Protein AF-A0A7C4VGA5-F1 (afdb_monomer_lite)

Structure (mmCIF, N/CA/C/O backbone):
data_AF-A0A7C4VGA5-F1
#
_entry.id   AF-A0A7C4VGA5-F1
#
loop_
_atom_site.group_PDB
_atom_site.id
_atom_site.type_symbol
_atom_site.label_atom_id
_atom_site.label_alt_id
_atom_site.label_comp_id
_atom_site.label_asym_id
_atom_site.label_entity_id
_atom_site.label_seq_id
_atom_site.pdbx_PDB_ins_code
_atom_site.Cartn_x
_atom_site.Cartn_y
_atom_site.Cartn_z
_atom_site.occupancy
_atom_site.B_iso_or_equiv
_atom_site.auth_seq_id
_atom_site.auth_comp_id
_atom_site.auth_asym_id
_atom_site.auth_atom_id
_atom_site.pdbx_PDB_model_num
ATOM 1 N N . MET A 1 1 ? -14.627 4.212 42.149 1.00 67.19 1 MET A N 1
ATOM 2 C CA . MET A 1 1 ? -13.643 5.099 41.491 1.00 67.19 1 MET A CA 1
ATOM 3 C C . MET A 1 1 ? -12.865 4.328 40.431 1.00 67.19 1 MET A C 1
ATOM 5 O O . MET A 1 1 ? -13.106 4.590 39.268 1.00 67.19 1 MET A O 1
ATOM 9 N N . LEU A 1 2 ? -12.082 3.298 40.790 1.00 82.69 2 LEU A N 1
ATOM 10 C CA . LEU A 1 2 ? -11.389 2.443 39.804 1.00 82.69 2 LEU A CA 1
ATOM 11 C C . LEU A 1 2 ? -12.336 1.690 38.842 1.00 82.69 2 LEU A C 1
ATOM 13 O O . LEU A 1 2 ? -12.026 1.546 37.665 1.00 82.69 2 LEU A O 1
ATOM 17 N N . GLU A 1 3 ? -13.503 1.246 39.325 1.00 84.94 3 GLU A N 1
ATOM 18 C CA . GLU A 1 3 ? -14.510 0.553 38.499 1.00 84.94 3 GLU A CA 1
ATOM 19 C C . GLU A 1 3 ? -15.117 1.458 37.408 1.00 84.94 3 GLU A C 1
ATOM 21 O O . GLU A 1 3 ? -15.323 1.027 36.276 1.00 84.94 3 GLU A O 1
ATOM 26 N N . GLU A 1 4 ? -15.364 2.731 37.736 1.00 87.69 4 GLU A N 1
ATOM 27 C CA . GLU A 1 4 ? -15.942 3.712 36.805 1.00 87.69 4 GLU A CA 1
ATOM 28 C C . GLU A 1 4 ? -14.920 4.123 35.739 1.00 87.69 4 GLU A C 1
ATOM 30 O O . GLU A 1 4 ? -15.237 4.118 34.553 1.00 87.69 4 GLU A O 1
ATOM 35 N N . GLU A 1 5 ? -13.661 4.357 36.128 1.00 91.06 5 GLU A N 1
ATOM 36 C CA . GLU A 1 5 ? -12.577 4.634 35.172 1.00 91.06 5 GLU A CA 1
ATOM 37 C C . GLU A 1 5 ? -12.366 3.485 34.180 1.00 91.06 5 GLU A C 1
ATOM 39 O O . GLU A 1 5 ? -12.064 3.708 33.006 1.00 91.06 5 GLU A O 1
ATOM 44 N N . LYS A 1 6 ? -12.503 2.236 34.642 1.00 94.62 6 LYS A N 1
ATOM 45 C CA . LYS A 1 6 ? -12.419 1.067 33.766 1.00 94.62 6 LYS A CA 1
ATOM 46 C C . LYS A 1 6 ? -13.580 1.050 32.771 1.00 94.62 6 LYS A C 1
ATOM 48 O O . LYS A 1 6 ? -13.345 0.911 31.576 1.00 94.62 6 LYS A O 1
ATOM 53 N N . LYS A 1 7 ? -14.807 1.267 33.244 1.00 94.44 7 LYS A N 1
ATOM 54 C CA . LYS A 1 7 ? -16.011 1.301 32.404 1.00 94.44 7 LYS A CA 1
ATOM 55 C C . LYS A 1 7 ? -15.956 2.402 31.340 1.00 94.44 7 LYS A C 1
ATOM 57 O O . LYS A 1 7 ? -16.388 2.189 30.210 1.00 94.44 7 LYS A O 1
ATOM 62 N N . GLU A 1 8 ? -15.405 3.567 31.675 1.00 95.50 8 GLU A N 1
ATOM 63 C CA . GLU A 1 8 ? -15.178 4.645 30.708 1.00 95.50 8 GLU A CA 1
ATOM 64 C C . GLU A 1 8 ? -14.161 4.250 29.630 1.00 95.50 8 GLU A C 1
ATOM 66 O O . GLU A 1 8 ? -14.404 4.485 28.446 1.00 95.50 8 GLU A O 1
ATOM 71 N N . LYS A 1 9 ? -13.051 3.604 30.014 1.00 96.88 9 LYS A N 1
ATOM 72 C CA . LYS A 1 9 ? -12.050 3.094 29.063 1.00 96.88 9 LYS A CA 1
ATOM 73 C C . LYS A 1 9 ? -12.632 2.033 28.136 1.00 96.88 9 LYS A C 1
ATOM 75 O O . LYS A 1 9 ? -12.402 2.116 26.932 1.00 96.88 9 LYS A O 1
ATOM 80 N N . ASP A 1 10 ? -13.404 1.094 28.676 1.00 97.25 10 ASP A N 1
ATOM 81 C CA . ASP A 1 10 ? -14.052 0.038 27.893 1.00 97.25 10 ASP A CA 1
ATOM 82 C C . ASP A 1 10 ? -14.991 0.656 26.844 1.00 97.25 10 ASP A C 1
ATOM 84 O O . ASP A 1 10 ? -14.891 0.348 25.658 1.00 97.25 10 ASP A O 1
ATOM 88 N N . ARG A 1 11 ? -15.796 1.652 27.239 1.00 96.88 11 ARG A N 1
ATOM 89 C CA . ARG A 1 11 ? -16.664 2.392 26.311 1.00 96.88 11 ARG A CA 1
ATOM 90 C C . ARG A 1 11 ? -15.883 3.140 25.223 1.00 96.88 11 ARG A C 1
ATOM 92 O O . ARG A 1 11 ? -16.335 3.212 24.084 1.00 96.88 11 ARG A O 1
ATOM 99 N N . ILE A 1 12 ? -14.732 3.730 25.552 1.00 97.75 12 ILE A N 1
ATOM 100 C CA . ILE A 1 12 ? -13.872 4.396 24.558 1.00 97.75 12 ILE A CA 1
ATOM 101 C C . ILE A 1 12 ? -13.326 3.377 23.554 1.00 97.75 12 ILE A C 1
ATOM 103 O O . ILE A 1 12 ? -13.320 3.656 22.357 1.00 97.75 12 ILE 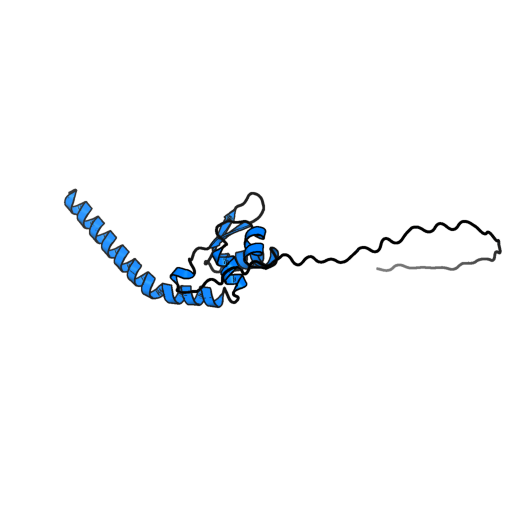A O 1
ATOM 107 N N . ILE A 1 13 ? -12.885 2.206 24.022 1.00 97.94 13 ILE A N 1
ATOM 108 C CA . ILE A 1 13 ? -12.378 1.136 23.155 1.00 97.94 13 ILE A CA 1
ATOM 109 C C . ILE A 1 13 ? -13.478 0.667 22.199 1.00 97.94 13 ILE A C 1
ATOM 111 O O . ILE A 1 13 ? -13.240 0.640 20.994 1.00 97.94 13 ILE A O 1
ATOM 115 N N . GLU A 1 14 ? -14.687 0.407 22.703 1.00 97.88 14 GLU A N 1
ATOM 116 C CA . GLU A 1 14 ? -15.843 0.017 21.881 1.00 97.88 14 GLU A CA 1
ATOM 117 C C . GLU A 1 14 ? -16.124 1.045 20.773 1.00 97.88 14 GLU A C 1
ATOM 119 O O . GLU A 1 14 ? -16.244 0.694 19.598 1.00 97.88 14 GLU A O 1
ATOM 124 N N . LEU A 1 15 ? -16.146 2.336 21.118 1.00 97.88 15 LEU A N 1
ATOM 125 C CA . LEU A 1 15 ? -16.359 3.407 20.142 1.00 97.88 15 LEU A CA 1
ATOM 126 C C . LEU A 1 15 ? -15.235 3.476 19.096 1.00 97.88 15 LEU A C 1
ATOM 128 O O . LEU A 1 15 ? -15.508 3.680 17.912 1.00 97.88 15 LEU A O 1
ATOM 132 N N . LEU A 1 16 ? -13.975 3.291 19.499 1.00 98.38 16 LEU A N 1
ATOM 133 C CA . LEU A 1 16 ? -12.837 3.272 18.574 1.00 98.38 16 LEU A CA 1
ATOM 134 C C . LEU A 1 16 ? -12.888 2.066 17.629 1.00 98.38 16 LEU A C 1
ATOM 136 O O . LEU A 1 16 ? -12.566 2.203 16.447 1.00 98.38 16 LEU A O 1
ATOM 140 N N . GLU A 1 17 ? -13.318 0.904 18.113 1.00 98.00 17 GLU A N 1
ATOM 141 C CA . GLU A 1 17 ? -13.508 -0.294 17.294 1.00 98.00 17 GLU A CA 1
ATOM 142 C C . GLU A 1 17 ? -14.643 -0.116 16.280 1.00 98.00 17 GLU A C 1
ATOM 144 O O . GLU A 1 17 ? -14.484 -0.466 15.105 1.00 98.00 17 GLU A O 1
ATOM 149 N N . GLU A 1 18 ? -15.759 0.494 16.687 1.00 98.00 18 GLU A N 1
ATOM 150 C CA . GLU A 1 18 ? -16.854 0.845 15.781 1.00 98.00 18 GLU A CA 1
ATOM 151 C C . GLU A 1 18 ? -16.406 1.848 14.717 1.00 98.00 18 GLU A C 1
ATOM 153 O O . GLU A 1 18 ? -16.636 1.633 13.523 1.00 98.00 18 GLU A O 1
ATOM 158 N N . MET A 1 19 ? -15.708 2.915 15.114 1.00 98.06 19 MET A N 1
ATOM 159 C CA . MET A 1 19 ? -15.134 3.876 14.172 1.00 98.06 19 MET A CA 1
ATOM 160 C C . MET A 1 19 ? -14.186 3.186 13.190 1.00 98.06 19 MET A C 1
ATOM 162 O O . MET A 1 19 ? -14.294 3.396 11.981 1.00 98.06 19 MET A O 1
ATOM 166 N N . LEU A 1 20 ? -13.298 2.314 13.675 1.00 97.38 20 LEU A N 1
ATOM 167 C CA . LEU A 1 20 ? -12.374 1.561 12.830 1.00 97.38 20 LEU A CA 1
ATOM 168 C C . LEU A 1 20 ? -13.119 0.657 11.841 1.00 97.38 20 LEU A C 1
ATOM 170 O O . LEU A 1 20 ? -12.724 0.569 10.677 1.00 97.38 20 LEU A O 1
ATOM 174 N N . LYS A 1 21 ? -14.207 0.007 12.266 1.00 97.62 21 LYS A N 1
ATOM 175 C CA . LYS A 1 21 ? -15.060 -0.808 11.392 1.00 97.62 21 LYS A CA 1
ATOM 176 C C . LYS A 1 21 ? -15.643 0.031 10.256 1.00 97.62 21 LYS A C 1
ATOM 178 O O . LYS A 1 21 ? -15.518 -0.356 9.093 1.00 97.62 21 LYS A O 1
ATOM 183 N N . TRP A 1 22 ? -16.219 1.191 10.561 1.00 97.88 22 TRP A N 1
ATOM 184 C CA . TRP A 1 22 ? -16.794 2.080 9.548 1.00 97.88 22 TRP A CA 1
ATOM 185 C C . TRP A 1 22 ? -15.735 2.690 8.620 1.00 97.88 22 TRP A C 1
ATOM 187 O O . TRP A 1 22 ? -15.949 2.766 7.407 1.00 97.88 22 TRP A O 1
ATOM 197 N N . ILE A 1 23 ? -14.556 3.037 9.145 1.00 96.62 23 ILE A N 1
ATOM 198 C CA . ILE A 1 23 ? -13.413 3.491 8.338 1.00 96.62 23 ILE A CA 1
ATOM 199 C C . ILE A 1 23 ? -12.977 2.389 7.373 1.00 96.62 23 ILE A C 1
ATOM 201 O O . ILE A 1 23 ? -12.808 2.654 6.187 1.00 96.62 23 ILE A O 1
ATOM 205 N N . LYS A 1 24 ? -12.844 1.141 7.837 1.00 93.50 24 LYS A N 1
ATOM 206 C CA . LYS A 1 24 ? -12.471 0.008 6.977 1.00 93.50 24 LYS A CA 1
ATOM 207 C C . LYS A 1 24 ? -13.480 -0.194 5.847 1.00 93.50 24 LYS A C 1
ATOM 209 O O . LYS A 1 24 ? -13.075 -0.274 4.691 1.00 93.50 24 LYS A O 1
ATOM 214 N N . VAL A 1 25 ? -14.777 -0.213 6.160 1.00 95.62 25 VAL A N 1
ATOM 215 C CA . VAL A 1 25 ? -15.852 -0.399 5.166 1.00 95.62 25 VAL A CA 1
ATOM 216 C C . VAL A 1 25 ? -15.823 0.687 4.088 1.00 95.62 25 VAL A C 1
ATOM 218 O O . VAL A 1 25 ? -15.988 0.388 2.908 1.00 95.62 25 VAL A O 1
ATOM 221 N N . THR A 1 26 ? -15.580 1.938 4.473 1.00 95.00 26 THR A N 1
ATOM 222 C CA . THR A 1 26 ? -15.573 3.070 3.535 1.00 95.00 26 THR A CA 1
ATOM 223 C C . THR A 1 26 ? -14.253 3.216 2.775 1.00 95.00 26 THR A C 1
ATOM 225 O O . THR A 1 26 ? -14.263 3.545 1.588 1.00 95.00 26 THR A O 1
ATOM 228 N N . SER A 1 27 ? -13.120 2.943 3.424 1.00 93.69 27 SER A N 1
ATOM 229 C CA . SER A 1 27 ? -11.785 3.253 2.897 1.00 93.69 27 SER A CA 1
ATOM 230 C C . SER A 1 27 ? -11.156 2.103 2.117 1.00 93.69 27 SER A C 1
ATOM 232 O O . SER A 1 27 ? -10.46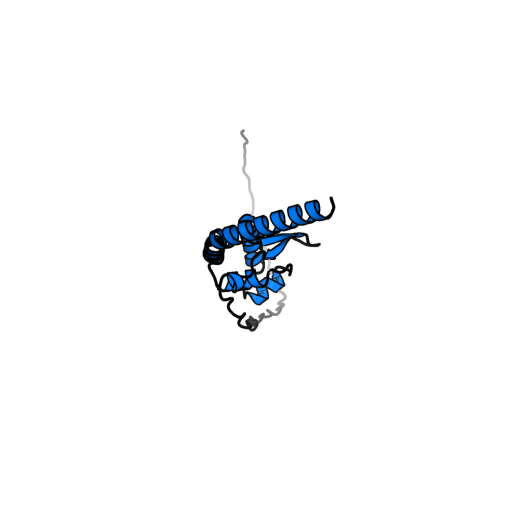6 2.361 1.134 1.00 93.69 27 SER A O 1
ATOM 234 N N . ILE A 1 28 ? -11.396 0.837 2.489 1.00 93.94 28 ILE A N 1
ATOM 235 C CA . ILE A 1 28 ? -10.776 -0.317 1.808 1.00 93.94 28 ILE A CA 1
ATOM 236 C C . ILE A 1 28 ? -11.046 -0.308 0.291 1.00 93.94 28 ILE A C 1
ATOM 238 O O . ILE A 1 28 ? -10.085 -0.437 -0.472 1.00 93.94 28 ILE A O 1
ATOM 242 N N . PRO A 1 29 ? -12.288 -0.096 -0.195 1.00 95.19 29 PRO A N 1
ATOM 243 C CA . PRO A 1 29 ? -12.554 -0.032 -1.634 1.00 95.19 29 PRO A CA 1
ATOM 244 C C . PRO A 1 29 ? -11.830 1.129 -2.330 1.00 95.19 29 PRO A C 1
ATOM 246 O O . PRO A 1 29 ? -11.376 0.988 -3.466 1.00 95.19 29 PRO A O 1
ATOM 249 N N . GLN A 1 30 ? -11.694 2.269 -1.646 1.00 95.31 30 GLN A N 1
ATOM 250 C CA . GLN A 1 30 ? -11.030 3.459 -2.180 1.00 95.31 30 GLN A CA 1
ATOM 251 C C . GLN A 1 30 ? -9.519 3.249 -2.295 1.00 95.31 30 GLN A C 1
ATOM 253 O O . GLN A 1 30 ? -8.937 3.548 -3.335 1.00 95.31 30 GLN A O 1
ATOM 258 N N . VAL A 1 31 ? -8.894 2.669 -1.267 1.00 95.75 31 VAL A N 1
ATOM 259 C CA . VAL A 1 31 ? -7.467 2.322 -1.280 1.00 95.75 31 VAL A CA 1
ATOM 260 C C . VAL A 1 31 ? -7.187 1.248 -2.327 1.00 95.75 31 VAL A C 1
ATOM 262 O O . VAL A 1 31 ? -6.234 1.386 -3.088 1.00 95.75 31 VAL A O 1
ATOM 265 N N . LYS A 1 32 ? -8.045 0.225 -2.450 1.00 96.19 32 LYS A N 1
ATOM 266 C CA . LYS A 1 32 ? -7.931 -0.778 -3.521 1.00 96.19 3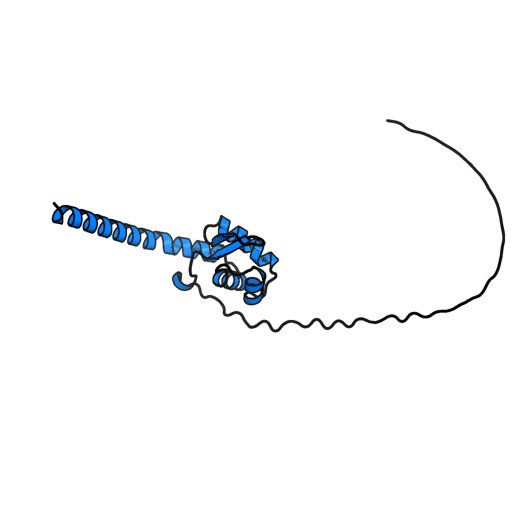2 LYS A CA 1
ATOM 267 C C . LYS A 1 32 ? -7.914 -0.122 -4.900 1.00 96.19 32 LYS A C 1
ATOM 269 O O . LYS A 1 32 ? -7.054 -0.439 -5.717 1.00 96.19 32 LYS A O 1
ATOM 274 N N . LYS A 1 33 ? -8.850 0.796 -5.153 1.00 96.12 33 LYS A N 1
ATOM 275 C CA . LYS A 1 33 ? -8.914 1.543 -6.411 1.00 96.12 33 LYS A CA 1
ATOM 276 C C . LYS A 1 33 ? -7.641 2.363 -6.634 1.00 96.12 33 LYS A C 1
ATOM 278 O O . LYS A 1 33 ? -7.034 2.248 -7.689 1.00 96.12 33 LYS A O 1
ATOM 283 N N . LEU A 1 34 ? -7.194 3.106 -5.622 1.00 96.25 34 LEU A N 1
ATOM 284 C CA . LEU A 1 34 ? -5.960 3.892 -5.678 1.00 96.25 34 LEU A CA 1
ATOM 285 C C . LEU A 1 34 ? -4.734 3.028 -6.017 1.00 96.25 34 LEU A C 1
ATOM 287 O O . LEU A 1 34 ? -3.922 3.412 -6.856 1.00 96.25 34 LEU A O 1
ATOM 291 N N . LEU A 1 35 ? -4.605 1.854 -5.390 1.00 96.94 35 LEU A N 1
ATOM 292 C CA . LEU A 1 35 ? -3.522 0.909 -5.660 1.00 96.94 35 LEU A CA 1
ATOM 293 C C . LEU A 1 35 ? -3.558 0.412 -7.108 1.00 96.94 35 LEU A C 1
ATOM 295 O O . LEU A 1 35 ? -2.517 0.391 -7.755 1.00 96.94 35 LEU A O 1
ATOM 299 N N . LEU A 1 36 ? -4.732 0.054 -7.634 1.00 95.62 36 LEU A N 1
ATOM 300 C CA . LEU A 1 36 ? -4.883 -0.397 -9.023 1.00 95.62 36 LEU A CA 1
ATOM 301 C C . LEU A 1 36 ? -4.617 0.722 -10.041 1.00 95.62 36 LEU A C 1
ATOM 303 O O . LEU A 1 36 ? -3.991 0.469 -11.069 1.00 95.62 36 LEU A O 1
ATOM 307 N N . ASP A 1 37 ? -5.040 1.949 -9.739 1.00 95.69 37 ASP A N 1
ATOM 308 C CA . ASP A 1 37 ? -4.830 3.115 -10.602 1.00 95.69 37 ASP A CA 1
ATOM 309 C C . ASP A 1 37 ? -3.340 3.505 -10.673 1.00 95.69 37 ASP A C 1
ATOM 311 O O . ASP A 1 37 ? -2.838 3.916 -11.722 1.00 95.69 37 ASP A O 1
ATOM 315 N N . ILE A 1 38 ? -2.606 3.369 -9.561 1.00 96.19 38 ILE A N 1
ATOM 316 C CA . ILE A 1 38 ? -1.179 3.712 -9.493 1.00 96.19 38 ILE A CA 1
ATOM 317 C C . ILE A 1 38 ? -0.295 2.580 -10.026 1.00 96.19 38 ILE A C 1
ATOM 319 O O . ILE A 1 38 ? 0.635 2.853 -10.790 1.00 96.19 38 ILE A O 1
ATOM 323 N N . LEU A 1 39 ? -0.558 1.336 -9.615 1.00 96.50 39 LEU A N 1
ATOM 324 C CA . LEU A 1 39 ? 0.248 0.151 -9.925 1.00 96.50 39 LEU A CA 1
ATOM 325 C C . LEU A 1 39 ? -0.245 -0.507 -11.218 1.00 96.50 39 LEU A C 1
ATOM 327 O O . LEU A 1 39 ? -0.786 -1.615 -11.225 1.00 96.50 39 LEU A O 1
ATOM 331 N N . SER A 1 40 ? -0.042 0.195 -12.330 1.00 90.94 40 SER A N 1
ATOM 332 C CA . SER A 1 40 ? -0.638 -0.158 -13.622 1.00 90.94 40 SER A CA 1
ATOM 333 C C . SER A 1 40 ? -0.046 -1.411 -14.269 1.00 90.94 40 SER A C 1
ATOM 335 O O . SER A 1 40 ? -0.699 -2.041 -15.098 1.00 90.94 40 SER A O 1
ATOM 337 N N . SER A 1 41 ? 1.186 -1.786 -13.912 1.00 94.38 41 SER A N 1
ATOM 338 C CA . SER A 1 41 ? 1.875 -2.939 -14.496 1.00 94.38 41 SER A CA 1
ATOM 339 C C . SER A 1 41 ? 2.217 -3.999 -13.461 1.00 94.38 41 SER A C 1
ATOM 341 O O . SER A 1 41 ? 2.498 -3.705 -12.301 1.00 94.38 41 SER A O 1
ATOM 343 N N . ASP A 1 42 ? 2.290 -5.246 -13.910 1.00 95.12 42 ASP A N 1
ATOM 344 C CA . ASP A 1 42 ? 2.686 -6.383 -13.079 1.00 95.12 42 ASP A CA 1
ATOM 345 C C . ASP A 1 42 ? 4.088 -6.218 -12.485 1.00 95.12 42 ASP A C 1
ATOM 347 O O . ASP A 1 42 ? 4.305 -6.498 -11.308 1.00 95.12 42 ASP A O 1
ATOM 351 N N . LYS A 1 43 ? 5.024 -5.653 -13.256 1.00 95.81 43 LYS A N 1
ATOM 352 C CA . LYS A 1 43 ? 6.364 -5.306 -12.760 1.00 95.81 43 LYS A CA 1
ATOM 353 C C . LYS A 1 43 ? 6.313 -4.263 -11.647 1.00 95.81 43 LYS A C 1
ATOM 355 O O . LYS A 1 43 ? 7.106 -4.320 -10.711 1.00 95.81 43 LYS A O 1
ATOM 360 N N . GLU A 1 44 ? 5.389 -3.313 -11.746 1.00 96.69 44 GLU A N 1
ATOM 361 C CA . GLU A 1 44 ? 5.205 -2.288 -10.727 1.00 96.69 44 GLU A CA 1
ATOM 362 C C . GLU A 1 44 ? 4.590 -2.865 -9.446 1.00 96.69 44 GLU A C 1
ATOM 364 O O . GLU A 1 44 ? 5.074 -2.557 -8.359 1.00 96.69 44 GLU A O 1
ATOM 369 N N . LYS A 1 45 ? 3.611 -3.773 -9.559 1.00 97.00 45 LYS A N 1
ATOM 370 C CA . LYS A 1 45 ? 3.058 -4.517 -8.412 1.00 97.00 45 LYS A CA 1
ATOM 371 C C . LYS A 1 45 ? 4.132 -5.345 -7.706 1.00 97.00 45 LYS A C 1
ATOM 373 O O . LYS A 1 45 ? 4.223 -5.295 -6.482 1.00 97.00 45 LYS A O 1
ATOM 378 N N . ILE A 1 46 ? 4.985 -6.040 -8.467 1.00 96.50 46 ILE A N 1
ATOM 379 C CA . ILE A 1 46 ? 6.142 -6.773 -7.929 1.00 96.50 46 ILE A CA 1
ATOM 380 C C . ILE A 1 46 ? 7.073 -5.812 -7.184 1.00 96.50 46 ILE A C 1
ATOM 382 O O . ILE A 1 46 ? 7.411 -6.043 -6.024 1.00 96.50 46 ILE A O 1
ATOM 386 N N . ALA A 1 47 ? 7.481 -4.715 -7.829 1.00 96.88 47 ALA A N 1
ATOM 387 C CA . ALA A 1 47 ? 8.379 -3.744 -7.213 1.00 96.88 47 ALA A CA 1
ATOM 388 C C . ALA A 1 47 ? 7.786 -3.163 -5.923 1.00 96.88 47 ALA A C 1
ATOM 390 O O . ALA A 1 47 ? 8.501 -3.030 -4.931 1.00 96.88 47 ALA A O 1
ATOM 391 N N . TYR A 1 48 ? 6.491 -2.846 -5.921 1.00 97.62 48 TYR A N 1
ATOM 392 C CA . TYR A 1 48 ? 5.782 -2.336 -4.753 1.00 97.62 48 TYR A CA 1
ATOM 393 C C . TYR A 1 48 ? 5.767 -3.363 -3.621 1.00 97.62 48 TYR A C 1
ATOM 395 O O . TYR A 1 48 ? 6.183 -3.042 -2.510 1.00 97.62 48 TYR A O 1
ATOM 403 N N . HIS A 1 49 ? 5.387 -4.611 -3.913 1.00 96.62 49 HIS A N 1
ATOM 404 C CA . HIS A 1 49 ? 5.364 -5.703 -2.939 1.00 96.62 49 HIS A CA 1
ATOM 405 C C . HIS A 1 49 ? 6.731 -5.904 -2.257 1.00 96.62 49 HIS A C 1
ATOM 407 O O . HIS A 1 49 ? 6.797 -6.044 -1.037 1.00 96.62 49 HIS A O 1
ATOM 413 N N . TYR A 1 50 ? 7.830 -5.838 -3.017 1.00 95.75 50 TYR A N 1
ATOM 414 C CA . TYR A 1 50 ? 9.191 -6.002 -2.486 1.00 95.75 50 TYR A CA 1
ATOM 415 C C . TYR A 1 50 ? 9.851 -4.707 -1.988 1.00 95.75 50 TYR A C 1
ATOM 417 O O . TYR A 1 50 ? 11.024 -4.724 -1.612 1.00 95.75 50 TYR A O 1
ATOM 425 N N . SER A 1 51 ? 9.135 -3.581 -1.965 1.00 95.62 51 SER A N 1
ATOM 426 C CA . SER A 1 51 ? 9.633 -2.329 -1.387 1.00 95.62 51 SER A CA 1
ATOM 427 C C . SER A 1 51 ? 9.390 -2.319 0.120 1.00 95.62 51 SER A C 1
ATOM 429 O O . SER A 1 51 ? 8.455 -1.706 0.613 1.00 95.62 51 SER A O 1
ATOM 431 N N . ASP A 1 52 ? 10.228 -3.030 0.864 1.00 94.12 52 ASP A N 1
ATOM 432 C CA . ASP A 1 52 ? 10.183 -3.207 2.325 1.00 94.12 52 ASP A CA 1
ATOM 433 C C . ASP A 1 52 ? 11.318 -2.446 3.050 1.00 94.12 52 ASP A C 1
ATOM 435 O O . ASP A 1 52 ? 11.618 -2.696 4.217 1.00 94.12 52 ASP A O 1
ATOM 439 N N . GLY A 1 53 ? 11.964 -1.495 2.365 1.00 92.06 53 GLY A N 1
ATOM 440 C CA . GLY A 1 53 ? 13.195 -0.840 2.825 1.00 92.06 53 GLY A CA 1
ATOM 441 C C . GLY A 1 53 ? 14.485 -1.450 2.257 1.00 92.06 53 GLY A C 1
ATOM 442 O O . GLY A 1 53 ? 15.584 -1.047 2.662 1.00 92.06 53 GLY A O 1
ATOM 443 N N . ARG A 1 54 ? 14.382 -2.387 1.304 1.00 92.50 54 ARG A N 1
ATOM 444 C CA . ARG A 1 54 ? 15.474 -2.798 0.398 1.00 92.50 54 ARG A CA 1
ATOM 445 C C . ARG A 1 54 ? 15.993 -1.642 -0.458 1.00 92.50 54 ARG A C 1
ATOM 447 O O . ARG A 1 54 ? 15.376 -0.587 -0.567 1.00 92.50 54 ARG A O 1
ATOM 454 N N . ASP A 1 55 ? 17.160 -1.833 -1.069 1.00 92.25 55 ASP A N 1
ATOM 455 C CA . ASP A 1 55 ? 17.709 -0.878 -2.034 1.00 92.25 55 ASP A CA 1
ATOM 456 C C . ASP A 1 55 ? 17.042 -0.987 -3.421 1.00 92.25 55 ASP A C 1
ATOM 458 O O . ASP A 1 55 ? 16.507 -2.036 -3.791 1.00 92.25 55 ASP A O 1
ATOM 462 N N . CYS A 1 56 ? 17.113 0.091 -4.219 1.00 92.44 56 CYS A N 1
ATOM 463 C CA . CYS A 1 56 ? 16.497 0.128 -5.551 1.00 92.44 56 CYS A CA 1
ATOM 464 C C . CYS A 1 56 ? 16.967 -1.007 -6.465 1.00 92.44 56 CYS A C 1
ATOM 466 O O . CYS A 1 56 ? 16.204 -1.443 -7.320 1.00 92.44 56 CYS A O 1
ATOM 468 N N . ARG A 1 57 ? 18.226 -1.454 -6.354 1.00 93.12 57 ARG A N 1
ATOM 469 C CA . ARG A 1 57 ? 18.796 -2.460 -7.261 1.00 93.12 57 ARG A CA 1
ATOM 470 C C . ARG A 1 57 ? 18.240 -3.841 -6.944 1.00 93.12 57 ARG A C 1
ATOM 472 O O . ARG A 1 57 ? 17.896 -4.568 -7.871 1.00 93.12 57 ARG A O 1
ATOM 479 N N . ALA A 1 58 ? 18.104 -4.177 -5.664 1.00 93.44 58 ALA A N 1
ATOM 480 C CA . ALA A 1 58 ? 17.477 -5.415 -5.220 1.00 93.44 58 ALA A CA 1
ATOM 481 C C . ALA A 1 58 ? 16.016 -5.496 -5.684 1.00 93.44 58 ALA A C 1
ATOM 483 O O . ALA A 1 58 ? 15.620 -6.486 -6.299 1.00 93.44 58 ALA A O 1
ATOM 484 N N . VAL A 1 59 ? 15.239 -4.430 -5.471 1.00 95.19 59 VAL A N 1
ATOM 485 C CA . VAL A 1 59 ? 13.835 -4.365 -5.912 1.00 95.19 59 VAL A CA 1
ATOM 486 C C . VAL A 1 59 ? 13.727 -4.420 -7.437 1.00 95.19 59 VAL A C 1
ATOM 488 O O . VAL A 1 59 ? 12.903 -5.153 -7.978 1.00 95.19 59 VAL A O 1
ATOM 491 N N . ALA A 1 60 ? 14.600 -3.709 -8.151 1.00 95.25 60 ALA A N 1
ATOM 492 C CA . ALA A 1 60 ? 14.615 -3.706 -9.610 1.00 95.25 60 ALA A CA 1
ATOM 493 C C . ALA A 1 60 ? 14.945 -5.078 -10.208 1.00 95.25 60 ALA A C 1
ATOM 495 O O . ALA A 1 60 ? 14.342 -5.461 -11.210 1.00 95.25 60 ALA A O 1
ATOM 496 N N . LYS A 1 61 ? 15.853 -5.834 -9.575 1.00 95.38 61 LYS A N 1
ATOM 497 C CA . LYS A 1 61 ? 16.168 -7.213 -9.965 1.00 95.38 61 LYS A CA 1
ATOM 498 C C . LYS A 1 61 ? 14.943 -8.119 -9.832 1.00 95.38 61 LYS A C 1
ATOM 500 O O . LYS A 1 61 ? 14.658 -8.865 -10.759 1.00 95.38 61 LYS A O 1
ATOM 505 N N . LEU A 1 62 ? 14.209 -8.018 -8.722 1.00 94.38 62 LEU A N 1
ATOM 506 C CA . LEU A 1 62 ? 12.987 -8.800 -8.490 1.00 94.38 62 LEU A CA 1
ATOM 507 C C . LEU A 1 62 ? 11.881 -8.439 -9.490 1.00 94.38 62 LEU A C 1
ATOM 509 O O . LEU A 1 62 ? 11.216 -9.315 -10.026 1.00 94.38 62 LEU A O 1
ATOM 513 N N . ALA A 1 63 ? 11.714 -7.154 -9.796 1.00 94.44 63 ALA A N 1
ATOM 514 C CA . ALA A 1 63 ? 10.704 -6.686 -10.743 1.00 94.44 63 ALA A CA 1
ATOM 515 C C . ALA A 1 63 ? 11.110 -6.808 -12.226 1.00 94.44 63 ALA A C 1
A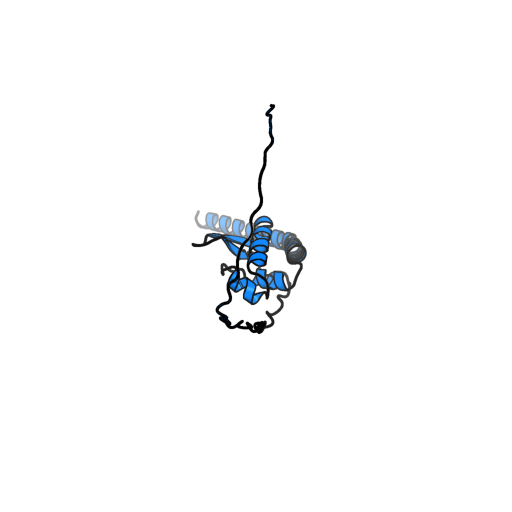TOM 517 O O . ALA A 1 63 ? 10.291 -6.550 -13.110 1.00 94.44 63 ALA A O 1
A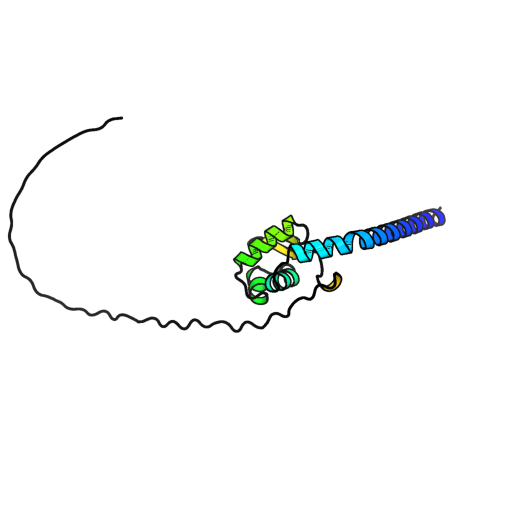TOM 518 N N . GLY A 1 64 ? 12.364 -7.161 -12.531 1.00 94.19 64 GLY A N 1
ATOM 519 C CA . GLY A 1 64 ? 12.869 -7.220 -13.906 1.00 94.19 64 GLY A CA 1
ATOM 520 C C . GLY A 1 64 ? 12.818 -5.863 -14.623 1.00 94.19 64 GLY A C 1
ATOM 521 O O . GLY A 1 64 ? 12.372 -5.776 -15.776 1.00 94.19 64 GLY A O 1
ATOM 522 N N . VAL A 1 65 ? 13.216 -4.793 -13.926 1.00 95.75 65 VAL A N 1
ATOM 523 C CA . VAL A 1 65 ? 13.253 -3.406 -14.430 1.00 95.75 65 VAL A CA 1
ATOM 524 C C . VAL A 1 65 ? 14.594 -2.733 -14.143 1.00 95.75 65 VAL A C 1
ATOM 526 O O . VAL A 1 65 ? 15.446 -3.262 -13.435 1.00 95.75 65 VAL A O 1
ATOM 529 N N . HIS A 1 66 ? 14.790 -1.530 -14.682 1.00 96.00 66 HIS A N 1
ATOM 530 C CA . HIS A 1 66 ? 15.943 -0.705 -14.346 1.00 96.00 66 HIS A CA 1
ATOM 531 C C . HIS A 1 66 ? 15.778 -0.059 -12.957 1.00 96.00 66 HIS A C 1
ATOM 533 O O . HIS A 1 66 ? 14.695 0.392 -12.590 1.00 96.00 66 HIS A O 1
ATOM 539 N N . HIS A 1 67 ? 16.865 0.059 -12.189 1.00 94.12 67 HIS A N 1
ATOM 540 C CA . HIS A 1 67 ? 16.838 0.639 -10.836 1.00 94.12 67 HIS A CA 1
ATOM 541 C C . HIS A 1 67 ? 16.339 2.094 -10.796 1.00 94.12 67 HIS A C 1
ATOM 543 O O . HIS A 1 67 ? 15.687 2.497 -9.834 1.00 94.12 67 HIS A O 1
ATOM 549 N N . GLY A 1 68 ? 16.593 2.871 -11.855 1.00 94.88 68 GLY A N 1
ATOM 550 C CA . GLY A 1 68 ? 16.049 4.226 -12.003 1.00 94.88 68 GLY A CA 1
ATOM 551 C C . GLY A 1 68 ? 14.519 4.253 -12.114 1.00 94.88 68 GLY A C 1
ATOM 552 O O . GLY A 1 68 ? 13.891 5.168 -11.593 1.00 94.88 68 GLY A O 1
ATOM 553 N N . THR A 1 69 ? 13.909 3.224 -12.714 1.00 96.38 69 THR A N 1
ATOM 554 C CA . THR A 1 69 ? 12.447 3.085 -12.792 1.00 96.38 69 THR A CA 1
ATOM 555 C C . THR A 1 69 ? 11.845 2.924 -11.399 1.00 96.38 69 THR A C 1
ATOM 557 O O . THR A 1 69 ? 10.898 3.628 -11.061 1.00 96.38 69 THR A O 1
ATOM 560 N N . VAL A 1 70 ? 12.452 2.080 -10.559 1.00 96.50 70 VAL A N 1
ATOM 561 C CA . VAL A 1 70 ? 12.023 1.885 -9.164 1.00 96.50 70 VAL A CA 1
ATOM 562 C C . VAL A 1 70 ? 12.134 3.181 -8.361 1.00 96.50 70 VAL A C 1
ATOM 564 O O . VAL A 1 70 ? 11.200 3.538 -7.652 1.00 96.50 70 VAL A O 1
ATOM 567 N N . ALA A 1 71 ? 13.226 3.936 -8.517 1.00 94.88 71 ALA A N 1
ATOM 568 C CA . ALA A 1 71 ? 13.388 5.220 -7.833 1.00 94.88 71 ALA A CA 1
ATOM 569 C C . ALA A 1 71 ? 12.301 6.242 -8.228 1.00 94.88 71 ALA A C 1
ATOM 571 O O . ALA A 1 71 ? 11.792 6.973 -7.377 1.00 94.88 71 ALA A O 1
ATOM 572 N N . THR A 1 72 ? 11.918 6.285 -9.507 1.00 95.88 72 THR A N 1
ATOM 573 C CA . THR A 1 72 ? 10.813 7.130 -9.987 1.00 95.88 72 THR A CA 1
ATOM 574 C C . THR A 1 72 ? 9.473 6.688 -9.403 1.00 95.88 72 THR A C 1
ATOM 576 O O . THR A 1 72 ? 8.688 7.529 -8.961 1.00 95.88 72 THR A O 1
ATOM 579 N N . TRP A 1 73 ? 9.217 5.379 -9.354 1.00 97.31 73 TRP A N 1
ATOM 580 C CA . TRP A 1 73 ? 8.012 4.830 -8.740 1.00 97.31 73 TRP A CA 1
ATOM 581 C C . TRP A 1 73 ? 7.919 5.147 -7.251 1.00 97.31 73 TRP A C 1
ATOM 583 O O . TRP A 1 73 ? 6.882 5.634 -6.816 1.00 97.31 73 TRP A O 1
ATOM 593 N N . TRP A 1 74 ? 9.005 4.996 -6.491 1.00 96.75 74 TRP A N 1
ATOM 594 C CA . TRP A 1 74 ? 9.048 5.339 -5.067 1.00 96.75 74 TRP A CA 1
ATOM 595 C C . TRP A 1 74 ? 8.615 6.775 -4.800 1.00 96.75 74 TRP A C 1
ATOM 597 O O . TRP A 1 74 ? 7.724 7.000 -3.988 1.00 96.75 74 TRP A O 1
ATOM 607 N N . LYS A 1 75 ? 9.145 7.744 -5.552 1.00 95.25 75 LYS A N 1
ATOM 608 C CA . LYS A 1 75 ? 8.717 9.148 -5.436 1.00 95.25 75 LYS A CA 1
ATOM 609 C C . LYS A 1 75 ? 7.217 9.314 -5.687 1.00 95.25 75 LYS A C 1
ATOM 611 O O . LYS A 1 75 ? 6.548 10.064 -4.975 1.00 95.25 75 LYS A O 1
ATOM 616 N N . ARG A 1 76 ? 6.677 8.613 -6.691 1.00 96.75 76 ARG A N 1
ATOM 617 C CA . ARG A 1 76 ? 5.247 8.650 -7.028 1.00 96.75 76 ARG A CA 1
ATOM 618 C C . ARG A 1 76 ? 4.387 8.035 -5.924 1.00 96.75 76 ARG A C 1
ATOM 620 O O . ARG A 1 76 ? 3.388 8.638 -5.548 1.00 96.75 76 ARG A O 1
ATOM 627 N N . TRP A 1 77 ? 4.779 6.879 -5.401 1.00 97.31 77 TRP A N 1
ATOM 628 C CA . TRP A 1 77 ? 4.065 6.159 -4.347 1.00 97.31 77 TRP A CA 1
ATOM 629 C C . TRP A 1 77 ? 4.076 6.910 -3.020 1.00 97.31 77 TRP A C 1
ATOM 631 O O . TRP A 1 77 ? 3.041 6.990 -2.363 1.00 97.31 77 TRP A O 1
ATOM 641 N N . THR A 1 78 ? 5.210 7.517 -2.666 1.00 96.00 78 THR A N 1
ATOM 642 C CA . THR A 1 78 ? 5.329 8.357 -1.473 1.00 96.00 78 THR A CA 1
ATOM 643 C C . THR A 1 78 ? 4.429 9.580 -1.568 1.00 96.00 78 THR A C 1
ATOM 645 O O . THR A 1 78 ? 3.678 9.866 -0.642 1.00 96.00 78 THR A O 1
ATOM 648 N N . ARG A 1 79 ? 4.421 10.269 -2.716 1.00 96.06 79 ARG A N 1
ATOM 649 C CA . ARG A 1 79 ? 3.509 11.401 -2.940 1.00 96.06 79 ARG A CA 1
ATOM 650 C C . ARG A 1 79 ? 2.036 10.987 -2.898 1.00 96.06 79 ARG A C 1
ATOM 652 O O . ARG A 1 79 ? 1.199 11.782 -2.494 1.00 96.06 79 ARG A O 1
ATOM 659 N N . ALA A 1 80 ? 1.727 9.768 -3.331 1.00 95.62 80 ALA A N 1
ATOM 660 C CA . ALA A 1 80 ? 0.377 9.220 -3.290 1.00 95.62 80 ALA A CA 1
ATOM 661 C C . ALA A 1 80 ? -0.025 8.649 -1.918 1.00 95.62 80 ALA A C 1
ATOM 663 O O . ALA A 1 80 ? -1.161 8.211 -1.766 1.00 95.62 80 ALA A O 1
ATOM 664 N N . GLY A 1 81 ? 0.883 8.621 -0.936 1.00 95.94 81 GLY A N 1
ATOM 665 C CA . GLY A 1 81 ? 0.598 8.100 0.400 1.00 95.94 81 GLY A CA 1
ATOM 666 C C . GLY A 1 81 ? 0.399 6.584 0.457 1.00 95.94 81 GLY A C 1
ATOM 667 O O . GLY A 1 81 ? -0.242 6.096 1.380 1.00 95.94 81 GLY A O 1
ATOM 668 N N . ILE A 1 82 ? 0.925 5.829 -0.516 1.00 96.94 82 ILE A N 1
ATOM 669 C CA . ILE A 1 82 ? 0.903 4.353 -0.497 1.00 96.94 82 ILE A CA 1
ATOM 670 C C . ILE A 1 82 ? 2.266 3.753 -0.116 1.00 96.94 82 ILE A C 1
ATOM 672 O O . ILE A 1 82 ? 2.389 2.537 0.045 1.00 96.94 82 ILE A O 1
ATOM 676 N N . ALA A 1 83 ? 3.296 4.587 0.024 1.00 97.31 83 ALA A N 1
ATOM 677 C CA . ALA A 1 83 ? 4.617 4.209 0.507 1.00 97.31 83 ALA A CA 1
ATOM 678 C C . ALA A 1 83 ? 5.188 5.297 1.428 1.00 97.31 83 ALA A C 1
ATOM 680 O O . ALA A 1 83 ? 4.866 6.474 1.284 1.00 97.31 83 ALA A O 1
ATOM 681 N N . GLU A 1 84 ? 6.067 4.910 2.344 1.00 96.19 84 GLU A N 1
ATOM 682 C CA . GLU A 1 84 ? 6.796 5.816 3.230 1.00 96.19 84 GLU A CA 1
ATOM 683 C C . GLU A 1 84 ? 8.252 5.943 2.783 1.00 96.19 84 GLU A C 1
ATOM 685 O O . GLU A 1 84 ? 8.887 4.926 2.472 1.00 96.19 84 GLU A O 1
ATOM 690 N N . PRO A 1 85 ? 8.821 7.161 2.765 1.00 94.19 85 PRO A N 1
ATOM 691 C CA . PRO A 1 85 ? 10.237 7.339 2.517 1.00 94.19 85 PRO A CA 1
ATOM 692 C C . PRO A 1 85 ? 11.035 6.865 3.736 1.00 94.19 85 PRO A C 1
ATOM 694 O O . PRO A 1 85 ? 10.689 7.118 4.887 1.00 94.19 85 PRO A O 1
ATOM 697 N N . MET A 1 86 ? 12.153 6.206 3.475 1.00 92.38 86 MET A N 1
ATOM 698 C CA . MET A 1 86 ? 13.101 5.751 4.478 1.00 92.38 86 MET A CA 1
ATOM 699 C C . MET A 1 86 ? 14.478 6.332 4.168 1.00 92.38 86 MET A C 1
ATOM 701 O O . MET A 1 86 ? 15.041 6.100 3.094 1.00 92.38 86 MET A O 1
ATOM 705 N N . GLY A 1 87 ? 15.045 7.060 5.130 1.00 84.38 87 GLY A N 1
ATOM 706 C CA . GLY A 1 87 ? 16.417 7.548 5.036 1.00 84.38 87 GLY A CA 1
ATOM 707 C C . GLY A 1 87 ? 17.410 6.385 5.009 1.00 84.38 87 GLY A C 1
ATOM 708 O O . GLY A 1 87 ? 17.331 5.466 5.825 1.00 84.38 87 GLY A O 1
ATOM 709 N N . ALA A 1 88 ? 18.365 6.418 4.082 1.00 81.69 88 ALA A N 1
ATOM 710 C CA . ALA A 1 88 ? 19.472 5.472 4.042 1.00 81.69 88 ALA A CA 1
ATOM 711 C C . ALA A 1 88 ? 20.810 6.209 3.930 1.00 81.69 88 ALA A C 1
ATOM 713 O O . ALA A 1 88 ? 20.878 7.340 3.458 1.00 81.69 88 ALA A O 1
ATOM 714 N N . LYS A 1 89 ? 21.907 5.533 4.310 1.00 75.94 89 LYS A N 1
ATOM 715 C CA . LYS A 1 89 ? 23.278 6.078 4.209 1.00 75.94 89 LYS A CA 1
ATOM 716 C C . LYS A 1 89 ? 23.633 6.580 2.800 1.00 75.94 89 LYS A C 1
ATOM 718 O O . LYS A 1 89 ? 24.530 7.400 2.653 1.00 75.94 89 LYS A O 1
ATOM 723 N N 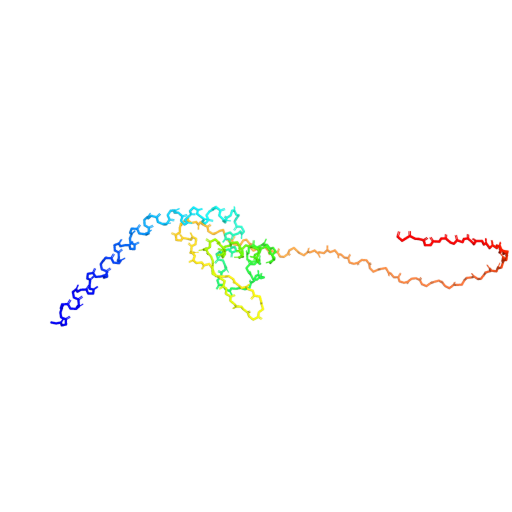. ARG A 1 90 ? 22.964 6.063 1.763 1.00 71.81 90 ARG A N 1
ATOM 724 C CA . ARG A 1 90 ? 23.131 6.486 0.371 1.00 71.81 90 ARG A CA 1
ATOM 725 C C . ARG A 1 90 ? 21.780 6.460 -0.344 1.00 71.81 90 ARG A C 1
ATOM 727 O O . ARG A 1 90 ? 21.334 5.394 -0.764 1.00 71.81 90 ARG A O 1
ATOM 734 N N . GLY A 1 91 ? 21.177 7.636 -0.497 1.00 73.88 91 GLY A N 1
ATOM 735 C CA . GLY A 1 91 ? 19.906 7.834 -1.198 1.00 73.88 91 GLY A CA 1
ATOM 736 C C . GLY A 1 91 ? 18.664 7.562 -0.346 1.00 73.88 91 GLY A C 1
ATOM 737 O O . GLY A 1 91 ? 18.751 7.291 0.850 1.00 73.88 91 GLY A O 1
ATOM 738 N N . GLU A 1 92 ? 17.505 7.640 -0.993 1.00 81.69 92 GLU A N 1
ATOM 739 C CA . GLU A 1 92 ? 16.196 7.398 -0.384 1.00 81.69 92 GLU A CA 1
ATOM 740 C C . GLU A 1 92 ? 15.733 5.972 -0.673 1.00 81.69 92 GLU A C 1
ATOM 742 O O . GLU A 1 92 ? 15.922 5.454 -1.777 1.00 81.69 92 GLU A O 1
ATOM 747 N N . ARG A 1 93 ? 15.127 5.338 0.328 1.00 91.69 93 ARG A N 1
ATOM 748 C CA . ARG A 1 93 ? 14.408 4.071 0.189 1.00 91.69 93 ARG A CA 1
ATOM 749 C C . ARG A 1 93 ? 12.917 4.302 0.363 1.00 91.69 93 ARG A C 1
ATOM 751 O O . ARG A 1 93 ? 12.522 5.337 0.889 1.00 91.69 93 ARG A O 1
ATOM 758 N N . ALA A 1 94 ? 12.100 3.345 -0.055 1.00 94.19 94 ALA A N 1
ATOM 759 C CA . ALA A 1 94 ? 10.675 3.369 0.237 1.00 94.19 94 ALA A CA 1
ATOM 760 C C . ALA A 1 94 ? 10.218 2.054 0.868 1.00 94.19 94 ALA A C 1
ATOM 762 O O . ALA A 1 94 ? 10.735 0.978 0.546 1.00 94.19 94 ALA A O 1
ATOM 763 N N . ARG A 1 95 ? 9.235 2.161 1.761 1.00 96.31 95 ARG A N 1
ATOM 764 C CA . ARG A 1 95 ? 8.515 1.038 2.359 1.00 96.31 95 ARG A CA 1
ATOM 765 C C . ARG A 1 95 ? 7.048 1.108 1.953 1.00 96.31 95 ARG A C 1
ATOM 767 O O . ARG A 1 95 ? 6.425 2.150 2.118 1.00 96.31 95 ARG A O 1
ATOM 774 N N . ARG A 1 96 ? 6.482 0.017 1.441 1.00 96.75 96 ARG A N 1
ATOM 775 C CA . ARG A 1 96 ? 5.044 -0.096 1.181 1.00 96.75 96 ARG A CA 1
ATOM 776 C C . ARG A 1 96 ? 4.258 0.032 2.485 1.00 96.75 96 ARG A C 1
ATOM 778 O O . ARG A 1 96 ? 4.637 -0.566 3.489 1.00 96.75 96 ARG A O 1
ATOM 785 N N . ILE A 1 97 ? 3.168 0.791 2.451 1.00 97.12 97 ILE A N 1
ATOM 786 C CA . ILE A 1 97 ? 2.242 0.914 3.587 1.00 97.12 97 ILE A CA 1
ATOM 787 C C . ILE A 1 97 ? 1.205 -0.211 3.541 1.00 97.12 97 ILE A C 1
ATOM 789 O O . ILE A 1 97 ? 0.833 -0.761 4.574 1.00 97.12 97 ILE A O 1
ATOM 793 N N . PHE A 1 98 ? 0.760 -0.571 2.336 1.00 96.06 98 PHE A N 1
ATOM 794 C CA . PHE A 1 98 ? -0.323 -1.520 2.124 1.00 96.06 98 PHE A CA 1
ATOM 795 C C . PHE A 1 98 ? 0.199 -2.857 1.590 1.00 96.06 98 PHE A C 1
ATOM 797 O O . PHE A 1 98 ? 1.026 -2.918 0.677 1.00 96.06 98 PHE A O 1
ATOM 804 N N . SER A 1 99 ? -0.315 -3.945 2.157 1.00 95.44 99 SER A N 1
ATOM 805 C CA . SER A 1 99 ? -0.210 -5.288 1.587 1.00 95.44 99 SER A CA 1
ATOM 806 C C . SER A 1 99 ? -1.173 -5.383 0.404 1.00 95.44 99 SER A C 1
ATOM 808 O O . SER A 1 99 ? -2.329 -5.008 0.551 1.00 95.44 99 SER A O 1
ATOM 810 N N . LEU A 1 100 ? -0.724 -5.819 -0.778 1.00 95.94 100 LEU A N 1
ATOM 811 C CA . LEU A 1 100 ? -1.602 -5.906 -1.960 1.00 95.94 100 LEU A CA 1
ATOM 812 C C . LEU A 1 100 ? -2.631 -7.029 -1.787 1.00 95.94 100 LEU A C 1
ATOM 814 O O . LEU A 1 100 ? -3.788 -6.911 -2.195 1.00 95.94 100 LEU A O 1
ATOM 818 N N . GLU A 1 101 ? -2.204 -8.078 -1.099 1.00 94.62 101 GLU A N 1
ATOM 819 C CA . GLU A 1 101 ? -2.964 -9.266 -0.761 1.00 94.62 101 GLU A CA 1
ATOM 820 C C . GLU A 1 101 ? -4.187 -8.928 0.104 1.00 94.62 101 GLU A C 1
ATOM 822 O O . GLU A 1 101 ? -5.275 -9.449 -0.140 1.00 94.62 101 GLU A O 1
ATOM 827 N N . ASP A 1 102 ? -4.052 -7.971 1.027 1.00 93.56 102 ASP A N 1
ATOM 828 C CA . ASP A 1 102 ? -5.137 -7.520 1.914 1.00 93.56 102 ASP A CA 1
ATOM 829 C C . ASP A 1 102 ? -6.292 -6.862 1.136 1.00 93.56 102 ASP A C 1
ATOM 831 O O . ASP A 1 102 ? -7.429 -6.820 1.607 1.00 93.56 102 ASP A O 1
ATOM 835 N N . PHE A 1 103 ? -6.022 -6.371 -0.079 1.00 94.06 103 PHE A N 1
ATOM 836 C CA . PHE A 1 103 ? -7.023 -5.798 -0.984 1.00 94.06 103 PHE A CA 1
ATOM 837 C C . PHE A 1 103 ? -7.457 -6.785 -2.080 1.00 94.06 103 PHE A C 1
ATOM 839 O O . PHE A 1 103 ? -8.214 -6.415 -2.987 1.00 94.06 103 PHE A O 1
ATOM 846 N N . GLY A 1 104 ? -7.003 -8.040 -2.023 1.00 92.88 104 GLY A N 1
ATOM 847 C CA . GLY A 1 104 ? -7.249 -9.048 -3.053 1.00 92.88 104 GLY A CA 1
ATOM 848 C C . GLY A 1 104 ? -6.633 -8.667 -4.399 1.00 92.88 104 GLY A C 1
ATOM 849 O O . GLY A 1 104 ? -7.259 -8.875 -5.438 1.00 92.88 104 GLY A O 1
ATOM 850 N N . ILE A 1 105 ? -5.469 -8.014 -4.380 1.00 94.69 105 ILE A N 1
ATOM 851 C CA . ILE A 1 105 ? -4.662 -7.737 -5.567 1.00 94.69 105 ILE A CA 1
ATOM 852 C C . ILE A 1 105 ? -3.560 -8.792 -5.609 1.00 94.69 105 ILE A C 1
ATOM 854 O O . ILE A 1 105 ? -2.706 -8.848 -4.727 1.00 94.69 105 ILE A O 1
ATOM 858 N N . GLU A 1 106 ? -3.582 -9.627 -6.643 1.00 93.00 106 GLU A N 1
ATOM 859 C CA . GLU A 1 106 ? -2.567 -10.658 -6.829 1.00 93.00 106 GLU A CA 1
ATOM 860 C C . GLU A 1 106 ? -1.218 -10.035 -7.198 1.00 93.00 106 GLU A C 1
ATOM 862 O O . GLU A 1 106 ? -1.130 -9.141 -8.051 1.00 93.00 106 GLU A O 1
ATOM 867 N N . VAL A 1 107 ? -0.159 -10.527 -6.555 1.00 90.81 107 VAL A N 1
ATOM 868 C CA . VAL A 1 107 ? 1.219 -10.159 -6.871 1.00 90.81 107 VAL A CA 1
ATOM 869 C C . VAL A 1 107 ? 1.790 -11.216 -7.809 1.00 90.81 107 VAL A C 1
ATOM 871 O O . VAL A 1 107 ? 1.932 -12.373 -7.408 1.00 90.81 107 VAL A O 1
ATOM 874 N N . PRO A 1 108 ? 2.132 -10.852 -9.054 1.00 89.38 108 PRO A N 1
ATOM 875 C CA . PRO A 1 108 ? 2.729 -11.794 -9.988 1.00 89.38 108 PRO A CA 1
ATOM 876 C C . PRO A 1 108 ? 4.058 -12.311 -9.432 1.00 89.38 108 PRO A C 1
ATOM 878 O O . PRO A 1 108 ? 4.854 -11.541 -8.897 1.00 89.38 108 PRO A O 1
ATOM 881 N N . SER A 1 109 ? 4.330 -13.608 -9.565 1.00 82.12 109 SER A N 1
ATOM 882 C CA . SER A 1 109 ? 5.631 -14.144 -9.164 1.00 82.12 109 SER A CA 1
ATOM 883 C C . SER A 1 109 ? 6.728 -13.519 -10.034 1.00 82.12 109 SER A C 1
ATOM 885 O O . SER A 1 109 ? 6.569 -13.513 -11.263 1.00 82.12 109 SER A O 1
ATOM 887 N N . PRO A 1 110 ? 7.852 -13.057 -9.458 1.00 74.12 110 PRO A N 1
ATOM 888 C CA . PRO A 1 110 ? 9.047 -12.756 -10.231 1.00 74.12 110 PRO A CA 1
ATOM 889 C C . PRO A 1 110 ? 9.407 -13.987 -11.062 1.00 74.12 110 PRO A C 1
ATOM 891 O O . PRO A 1 110 ? 9.891 -14.978 -10.523 1.00 74.12 110 PRO A O 1
ATOM 894 N N . LYS A 1 111 ? 9.144 -13.970 -12.374 1.00 59.47 111 LYS A N 1
ATOM 895 C CA . LYS A 1 111 ? 9.805 -14.931 -13.258 1.00 59.47 111 LYS A CA 1
ATOM 896 C C . LYS A 1 111 ? 11.290 -14.657 -13.089 1.00 59.47 111 LYS A C 1
ATOM 898 O O . LYS A 1 111 ? 11.705 -13.517 -13.296 1.00 59.47 111 LYS A O 1
ATOM 903 N N . GLU A 1 112 ? 12.050 -15.654 -12.647 1.00 49.06 112 GLU A N 1
ATOM 904 C CA . GLU A 1 112 ? 13.505 -15.587 -12.593 1.00 49.06 112 GLU A CA 1
ATOM 905 C C . GLU A 1 112 ? 13.995 -15.157 -13.972 1.00 49.06 112 GLU A C 1
ATOM 907 O O . GLU A 1 112 ? 13.964 -15.915 -14.939 1.00 49.06 112 GLU A O 1
ATOM 912 N N . VAL A 1 113 ? 14.340 -13.879 -14.099 1.00 44.97 113 VAL A N 1
ATOM 913 C CA . VAL A 1 113 ? 14.894 -13.362 -15.338 1.00 44.97 113 VAL A CA 1
ATOM 914 C C . VAL A 1 113 ? 16.331 -13.855 -15.340 1.00 44.97 113 VAL A C 1
ATOM 916 O O . VAL A 1 113 ? 17.189 -13.284 -14.660 1.00 44.97 113 VAL A O 1
ATOM 919 N N . GLU A 1 114 ? 16.578 -14.958 -16.046 1.00 43.84 114 GLU A N 1
ATOM 920 C CA . GLU A 1 114 ? 17.929 -15.349 -16.428 1.00 43.84 114 GLU A CA 1
ATOM 921 C C . GLU A 1 114 ? 18.640 -14.111 -16.999 1.00 43.84 114 GLU A C 1
ATOM 923 O O . GLU A 1 114 ? 18.060 -13.372 -17.807 1.00 43.84 114 GLU A O 1
ATOM 928 N N . PRO A 1 115 ? 19.868 -13.802 -16.555 1.00 42.78 115 PRO A N 1
ATOM 929 C CA . PRO A 1 115 ? 20.567 -12.636 -17.054 1.00 42.78 115 PRO A CA 1
ATOM 930 C C . PRO A 1 115 ? 20.850 -12.837 -18.543 1.00 42.78 115 PRO A C 1
ATOM 932 O O . PRO A 1 115 ? 21.606 -13.729 -18.922 1.00 42.78 115 PRO A O 1
ATOM 935 N N . LEU A 1 116 ? 20.278 -11.967 -19.380 1.00 43.19 116 LEU A N 1
ATOM 936 C CA . LEU A 1 116 ? 20.704 -11.771 -20.762 1.00 43.19 116 LEU A CA 1
ATOM 937 C C . LEU A 1 116 ? 22.212 -11.476 -20.770 1.00 43.19 116 LEU A C 1
ATOM 939 O O . LEU A 1 116 ? 22.638 -10.338 -20.552 1.00 43.19 116 LEU A O 1
ATOM 943 N N . LYS A 1 117 ? 23.023 -12.506 -21.024 1.00 39.97 117 LYS A N 1
ATOM 944 C CA . LYS A 1 117 ? 24.399 -12.350 -21.486 1.00 39.97 117 LYS A CA 1
ATOM 945 C C . LYS A 1 117 ? 24.327 -11.654 -22.843 1.00 39.97 117 LYS A C 1
ATOM 947 O O . LYS A 1 117 ? 23.943 -12.260 -23.837 1.00 39.97 117 LYS A O 1
ATOM 952 N N . LYS A 1 118 ? 24.684 -10.371 -22.891 1.00 42.53 118 LYS A N 1
ATOM 953 C CA . LYS A 1 118 ? 25.169 -9.771 -24.134 1.00 42.53 118 LYS A CA 1
ATOM 954 C C . LYS A 1 118 ? 26.597 -10.264 -24.333 1.00 42.53 118 LYS A C 1
ATOM 956 O O . LYS A 1 118 ? 27.534 -9.659 -23.822 1.00 42.53 118 LYS A O 1
ATOM 961 N N . GLU A 1 119 ? 26.743 -11.372 -25.043 1.00 46.47 119 GLU A N 1
ATOM 962 C CA . GLU A 1 119 ? 27.940 -11.599 -25.844 1.00 46.47 119 GLU A CA 1
ATOM 963 C C . GLU A 1 119 ? 27.876 -10.603 -27.005 1.00 46.47 119 GLU A C 1
ATOM 965 O O . GLU A 1 119 ? 27.042 -10.721 -27.897 1.00 46.47 119 GLU A O 1
ATOM 970 N N . VAL A 1 120 ? 28.699 -9.558 -26.946 1.00 45.53 120 VAL A N 1
ATOM 971 C CA . VAL A 1 120 ? 29.194 -8.906 -28.157 1.00 45.53 120 VAL A CA 1
ATOM 972 C C . VAL A 1 120 ? 30.693 -8.797 -27.977 1.00 45.53 120 VAL A C 1
ATOM 974 O O . VAL A 1 120 ? 31.203 -8.027 -27.164 1.00 45.53 120 VAL A O 1
ATOM 977 N N . GLU A 1 121 ? 31.350 -9.682 -28.703 1.00 42.12 121 GLU A N 1
ATOM 978 C CA . GLU A 1 121 ? 32.779 -9.827 -28.856 1.00 42.12 121 GLU A CA 1
ATOM 979 C C . GLU A 1 121 ? 33.416 -8.491 -29.252 1.00 42.12 121 GLU A C 1
ATOM 981 O O . GLU A 1 121 ? 32.983 -7.803 -30.176 1.00 42.12 121 GLU A O 1
ATOM 986 N N . THR A 1 122 ? 34.477 -8.128 -28.542 1.00 36.44 122 THR A N 1
ATOM 987 C CA . THR A 1 122 ? 35.476 -7.162 -28.993 1.00 36.44 122 THR A CA 1
ATOM 988 C C . THR A 1 122 ? 36.225 -7.711 -30.209 1.00 36.44 122 THR A C 1
ATOM 990 O O . THR A 1 122 ? 36.870 -8.752 -30.069 1.00 36.44 122 THR A O 1
ATOM 993 N N . PRO A 1 123 ? 36.301 -6.995 -31.344 1.00 40.91 123 PRO A N 1
ATOM 994 C CA . PRO A 1 123 ? 37.367 -7.204 -32.306 1.00 40.91 123 PRO A CA 1
ATOM 995 C C . PRO A 1 123 ? 38.543 -6.302 -31.926 1.00 40.91 123 PRO A C 1
ATOM 997 O O . PRO A 1 123 ? 38.539 -5.086 -32.119 1.00 40.91 123 PRO A O 1
ATOM 1000 N N . THR A 1 124 ? 39.569 -6.931 -31.363 1.00 38.03 124 THR A N 1
ATOM 1001 C CA . THR A 1 124 ? 40.931 -6.414 -31.248 1.00 38.03 124 THR A CA 1
ATOM 1002 C C . THR A 1 124 ? 41.460 -6.046 -32.639 1.00 38.03 124 THR A C 1
ATOM 1004 O O . THR A 1 124 ? 41.824 -6.931 -33.411 1.00 38.03 124 THR A O 1
ATOM 1007 N N . HIS A 1 125 ? 41.561 -4.754 -32.967 1.00 46.28 125 HIS A N 1
ATOM 1008 C CA . HIS A 1 125 ? 42.358 -4.330 -34.119 1.00 46.28 125 HIS A CA 1
ATOM 1009 C C . HIS A 1 125 ? 43.827 -4.203 -33.711 1.00 46.28 125 HIS A C 1
ATOM 1011 O O . HIS A 1 125 ? 44.229 -3.305 -32.972 1.00 46.28 125 HIS A O 1
ATOM 1017 N N . LYS A 1 126 ? 44.613 -5.170 -34.194 1.00 40.06 126 LYS A N 1
ATOM 1018 C CA . LYS A 1 126 ? 46.073 -5.206 -34.138 1.00 40.06 126 LYS A CA 1
ATOM 1019 C C . LYS A 1 126 ? 46.676 -3.946 -34.760 1.00 40.06 126 LYS A C 1
ATOM 1021 O O . LYS A 1 126 ? 46.335 -3.566 -35.878 1.00 40.06 126 LYS A O 1
ATOM 1026 N N . VAL A 1 127 ? 47.635 -3.387 -34.031 1.00 36.47 127 VAL A N 1
ATOM 1027 C CA . VAL A 1 127 ? 48.662 -2.461 -34.506 1.00 36.47 127 VAL A CA 1
ATOM 1028 C C . VAL A 1 127 ? 49.403 -3.106 -35.681 1.00 36.47 127 VAL A C 1
ATOM 1030 O O . VAL A 1 127 ? 49.971 -4.187 -35.532 1.00 36.47 127 VAL A O 1
ATOM 1033 N N . ILE A 1 128 ? 49.398 -2.447 -36.841 1.00 38.19 128 ILE A N 1
ATOM 1034 C CA . ILE A 1 128 ? 50.335 -2.713 -37.936 1.00 38.19 128 ILE A CA 1
ATOM 1035 C C . ILE A 1 128 ? 51.202 -1.467 -38.075 1.00 38.19 128 ILE A C 1
ATOM 1037 O O . ILE A 1 128 ? 50.735 -0.406 -38.482 1.00 38.19 128 ILE A O 1
ATOM 1041 N N . THR A 1 129 ? 52.467 -1.617 -37.703 1.00 35.16 129 THR A N 1
ATOM 1042 C CA . THR A 1 129 ? 53.565 -0.716 -38.037 1.00 35.16 129 THR A CA 1
ATOM 1043 C C . THR A 1 129 ? 53.905 -0.851 -39.523 1.00 35.16 129 THR A C 1
ATOM 1045 O O . THR A 1 129 ? 54.030 -1.957 -40.049 1.00 35.16 129 THR A O 1
ATOM 1048 N N . ARG A 1 130 ? 54.086 0.280 -40.207 1.00 36.75 130 ARG A N 1
ATOM 1049 C CA . ARG A 1 130 ? 54.831 0.365 -41.467 1.00 36.75 130 ARG A CA 1
ATOM 1050 C C . ARG A 1 130 ? 55.651 1.649 -41.444 1.00 36.75 130 ARG A C 1
ATOM 1052 O O . ARG A 1 130 ? 55.094 2.742 -41.429 1.00 36.75 130 ARG A O 1
ATOM 1059 N N . GLU A 1 131 ? 56.963 1.473 -41.380 1.00 34.97 131 GLU A N 1
ATOM 1060 C CA . GLU A 1 131 ? 57.964 2.516 -41.574 1.00 34.97 131 GLU A CA 1
ATOM 1061 C C . GLU A 1 131 ? 58.117 2.882 -43.062 1.00 34.97 131 GLU A C 1
ATOM 1063 O O . GLU A 1 131 ? 58.055 2.018 -43.936 1.00 34.97 131 GLU A O 1
ATOM 1068 N N . SER A 1 132 ? 58.390 4.175 -43.263 1.00 38.81 132 SER A N 1
ATOM 1069 C CA . SER A 1 132 ? 59.268 4.801 -44.265 1.00 38.81 132 SER A CA 1
ATOM 1070 C C . SER A 1 132 ? 58.916 4.780 -45.759 1.00 38.81 132 SER A C 1
ATOM 1072 O O . SER A 1 132 ? 59.039 3.779 -46.457 1.00 38.81 132 SER A O 1
ATOM 1074 N N . SER A 1 133 ? 58.670 5.978 -46.302 1.00 39.97 133 SER A N 1
ATOM 1075 C CA . SER A 1 133 ? 59.515 6.546 -47.373 1.00 39.97 133 SER A CA 1
ATOM 1076 C C . SER A 1 133 ? 59.312 8.062 -47.519 1.00 39.97 133 SER A C 1
ATOM 1078 O O . SER A 1 133 ? 58.195 8.572 -47.492 1.00 39.97 133 SER A O 1
ATOM 1080 N N . GLU A 1 134 ? 60.440 8.763 -47.628 1.00 34.06 134 GLU A N 1
ATOM 1081 C CA . GLU A 1 134 ? 60.611 10.194 -47.897 1.00 34.06 134 GLU A CA 1
ATOM 1082 C C . GLU A 1 134 ? 60.378 10.551 -49.378 1.00 34.06 134 GLU A C 1
ATOM 1084 O O . GLU A 1 134 ? 60.727 9.766 -50.256 1.00 34.06 134 GLU A O 1
ATOM 1089 N N . ALA A 1 135 ? 59.896 11.776 -49.641 1.00 35.53 135 ALA A N 1
ATOM 1090 C CA . ALA A 1 135 ? 60.394 12.745 -50.645 1.00 35.53 135 ALA A CA 1
ATOM 1091 C C . ALA A 1 135 ? 59.430 13.962 -50.659 1.00 35.53 135 ALA A C 1
ATOM 1093 O O . ALA A 1 135 ? 58.233 13.783 -50.839 1.00 35.53 135 ALA A O 1
ATOM 1094 N N . LYS A 1 136 ? 59.806 15.180 -50.239 1.00 36.56 136 LYS A N 1
ATOM 1095 C CA . LYS A 1 136 ? 60.693 16.209 -50.834 1.00 36.56 136 LYS A CA 1
ATOM 1096 C C . LYS A 1 136 ? 59.924 17.269 -51.669 1.00 36.56 136 LYS A C 1
ATOM 1098 O O . LYS A 1 136 ? 59.601 17.022 -52.817 1.00 36.56 136 LYS A O 1
ATOM 1103 N N . VAL A 1 137 ? 59.745 18.445 -51.037 1.00 35.66 137 VAL A N 1
ATOM 1104 C CA . VAL A 1 137 ? 59.927 19.848 -51.518 1.00 35.66 137 VAL A CA 1
ATOM 1105 C C . VAL A 1 137 ? 59.115 20.377 -52.720 1.00 35.66 137 VAL A C 1
ATOM 1107 O O . VAL A 1 137 ? 59.242 19.845 -53.811 1.00 35.66 137 VAL A O 1
ATOM 1110 N N . THR A 1 138 ? 58.391 21.495 -52.506 1.00 36.66 138 THR A N 1
ATOM 1111 C CA . THR A 1 138 ? 58.532 22.864 -53.112 1.00 36.66 138 THR A CA 1
ATOM 1112 C C . THR A 1 138 ? 57.262 23.666 -52.746 1.00 36.66 138 THR A C 1
ATOM 1114 O O . THR A 1 138 ? 56.168 23.196 -53.033 1.00 36.66 138 THR A O 1
ATOM 1117 N N . GLU A 1 139 ? 57.284 24.694 -51.890 1.00 33.91 139 GLU A N 1
ATOM 1118 C CA . GLU A 1 139 ? 57.709 26.100 -52.098 1.00 33.91 139 GLU A CA 1
ATOM 1119 C C . GLU A 1 139 ? 56.699 26.961 -52.901 1.00 33.91 139 GLU A C 1
ATOM 1121 O O . GLU A 1 139 ? 56.283 26.579 -53.989 1.00 33.91 139 GLU A O 1
ATOM 1126 N N . GLY A 1 140 ? 56.322 28.129 -52.349 1.00 37.56 140 GLY A N 1
ATOM 1127 C CA . GLY A 1 140 ? 55.536 29.192 -53.010 1.00 37.56 140 GLY A CA 1
ATOM 1128 C C . GLY A 1 140 ? 54.402 29.762 -52.136 1.00 37.56 140 GLY A C 1
ATOM 1129 O O . GLY A 1 140 ? 53.318 29.198 -52.115 1.00 37.56 140 GLY A O 1
ATOM 1130 N N . SER A 1 141 ? 54.672 30.747 -51.264 1.00 36.84 141 SER A N 1
ATOM 1131 C CA . SER A 1 141 ? 54.504 32.209 -51.497 1.00 36.84 141 SER A CA 1
ATOM 1132 C C . SER A 1 141 ? 53.081 32.704 -51.154 1.00 36.84 141 SER A C 1
ATOM 1134 O O . SER A 1 141 ? 52.125 32.240 -51.758 1.00 36.84 141 SER A O 1
ATOM 1136 N N . ALA A 1 142 ? 52.910 33.421 -50.026 1.00 37.81 142 ALA A N 1
ATOM 1137 C CA . ALA A 1 142 ? 52.622 34.876 -49.923 1.00 37.81 142 ALA A CA 1
ATOM 1138 C C . ALA A 1 142 ? 51.253 35.270 -50.535 1.00 37.81 142 ALA A C 1
ATOM 1140 O O . ALA A 1 142 ? 50.916 34.820 -51.616 1.00 37.81 142 ALA A O 1
ATOM 1141 N N . MET A 1 143 ? 50.377 36.100 -49.965 1.00 39.75 143 MET A N 1
ATOM 1142 C CA . MET A 1 143 ? 50.524 37.312 -49.156 1.00 39.75 143 MET A CA 1
ATOM 1143 C C . MET A 1 143 ? 49.085 37.723 -48.740 1.00 39.75 143 MET A C 1
ATOM 1145 O O . MET A 1 143 ? 48.154 37.503 -49.507 1.00 39.75 143 MET A O 1
ATOM 1149 N N . GLU A 1 144 ? 48.880 38.176 -47.501 1.00 37.31 144 GLU A N 1
ATOM 1150 C CA . GLU A 1 144 ? 48.385 39.529 -47.152 1.00 37.31 144 GLU A CA 1
ATOM 1151 C C . GLU A 1 144 ? 46.880 39.845 -47.247 1.00 37.31 144 GLU A C 1
ATOM 1153 O O . GLU A 1 144 ? 46.163 39.417 -48.143 1.00 37.31 144 GLU A O 1
ATOM 1158 N N . GLY A 1 145 ? 46.468 40.716 -46.315 1.00 38.16 145 GLY A N 1
ATOM 1159 C CA . GLY A 1 145 ? 45.271 41.559 -46.383 1.00 38.16 145 GLY A CA 1
ATOM 1160 C C . GLY A 1 145 ? 44.234 41.198 -45.322 1.00 38.16 145 GLY A C 1
ATOM 1161 O O . GLY A 1 145 ? 43.553 40.194 -45.464 1.00 38.16 145 GLY A O 1
ATOM 1162 N N . GLU A 1 146 ? 44.223 41.864 -44.159 1.00 44.09 146 GLU A N 1
ATOM 1163 C CA . GLU A 1 146 ? 43.401 43.071 -43.888 1.00 44.09 146 GLU A CA 1
ATOM 1164 C C . GLU A 1 146 ? 41.893 42.741 -43.833 1.00 44.09 146 GLU A C 1
ATOM 1166 O O . GLU A 1 146 ? 41.365 42.091 -44.717 1.00 44.09 146 GLU A O 1
ATOM 1171 N N . LYS A 1 147 ? 41.069 43.179 -42.880 1.00 45.53 147 LYS A N 1
ATOM 1172 C CA . LYS A 1 147 ? 41.154 44.150 -41.784 1.00 45.53 147 LYS A CA 1
ATOM 1173 C C . LYS A 1 147 ? 39.775 44.121 -41.091 1.00 45.53 147 LYS A C 1
ATOM 1175 O O . LYS A 1 147 ? 38.804 43.906 -41.803 1.00 45.53 147 LYS A O 1
ATOM 1180 N N . LEU A 1 148 ? 39.733 44.489 -39.801 1.00 42.00 148 LEU A N 1
ATOM 1181 C CA . LEU A 1 148 ? 38.677 45.301 -39.144 1.00 42.00 148 LEU A CA 1
ATOM 1182 C C . LEU A 1 148 ? 37.212 44.756 -39.149 1.00 42.00 148 LEU A C 1
ATOM 1184 O O . LEU A 1 148 ? 36.785 44.054 -40.044 1.00 42.00 148 LEU A O 1
ATOM 1188 N N . GLU A 1 149 ? 36.324 45.020 -38.196 1.00 43.09 149 GLU A N 1
ATOM 1189 C CA . GLU A 1 149 ? 36.291 45.942 -37.066 1.00 43.09 149 GLU A CA 1
ATOM 1190 C C . GLU A 1 149 ? 35.173 45.496 -36.103 1.00 43.09 149 GLU A C 1
ATOM 1192 O O . GLU A 1 149 ? 34.246 44.771 -36.472 1.00 43.09 149 GLU A O 1
ATOM 1197 N N . GLU A 1 150 ? 35.289 45.959 -34.865 1.00 46.19 150 GLU A N 1
ATOM 1198 C CA . GLU A 1 150 ? 34.273 45.963 -33.820 1.00 46.19 150 GLU A CA 1
ATOM 1199 C C . GLU A 1 150 ? 32.990 46.690 -34.253 1.00 46.19 150 GLU A C 1
ATOM 1201 O O . GLU A 1 150 ? 33.036 47.626 -35.046 1.00 46.19 150 GLU A O 1
ATOM 1206 N N . SER A 1 151 ? 31.865 46.367 -33.614 1.00 47.62 151 SER A N 1
ATOM 1207 C CA . SER A 1 151 ? 31.062 47.321 -32.816 1.00 47.62 151 SER A CA 1
ATOM 1208 C C . SER A 1 151 ? 29.719 46.659 -32.478 1.00 47.62 151 SER A C 1
ATOM 1210 O O . SER A 1 151 ? 29.034 46.182 -33.375 1.00 47.62 151 SER A O 1
ATOM 1212 N N . LYS A 1 152 ? 29.428 46.355 -31.211 1.00 48.12 152 LYS A N 1
ATOM 1213 C CA . LYS A 1 152 ? 29.008 47.235 -30.103 1.00 48.12 152 LYS A CA 1
ATOM 1214 C C . LYS A 1 152 ? 27.486 47.288 -30.002 1.00 48.12 152 LYS A C 1
ATOM 1216 O O . LYS A 1 152 ? 26.842 47.672 -30.998 1.00 48.12 152 LYS A O 1
#

Sequence (152 aa):
MLEEEKKEKDRIIELLEEMLKWIKVTSIPQVKKLLLDILSSDKEKIAYHYSDGRDCRAVAKLAGVHHGTVATWWKRWTRAGIAEPMGAKRGERARRIFSLEDFGIEVPSPKEVEPLKKEVETPTHKVITRESSEAKVTEGSAMEGEKLEESK

Radius of gyration: 33.66 Å; chains: 1; bounding box: 78×63×95 Å

pLDDT: mean 79.06, std 24.22, range [33.91, 98.38]

Foldseek 3Di:
DVVVVVVVVVVVVVVVVVVVVVCCVPCLVVVLVLCCVLQVDLLSLQLLQPQAQDQLVVSCQQSVHDSVVSVVSQVVCCVSVQWPWDDDPDDIGIRGPDDNVVSVHDRDGRPNPDDPPPPDDDDDDDDDDDDDDDDDDDDDDDDDDDDDDDDD

Secondary structure (DSSP, 8-state):
-HHHHHHHHHHHHHHHHHHHHHHHHHHHHHHHHHHHHH--SHHHHHHHHT-BS--HHHHHHHHTS-HHHHHHHHHHHHHTTSEEEEE-SSSEEEEESS-SGGGT------------------------------------------------